Protein AF-A0A1H6YIT4-F1 (afdb_monomer)

Foldseek 3Di:
DDDDDDDDDDDDDDDD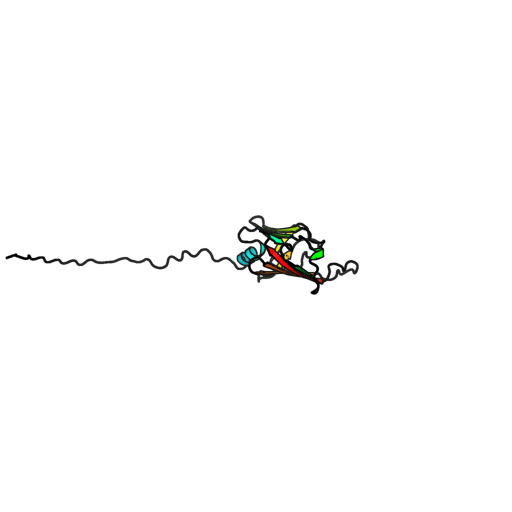DDPDDDPPPDDDDDDLLRVLQCQQANPVQKWKWWCPPPKWKDFQNHTPVVQQPGWIKMWGQDPVATKIAIDSCNQQDDRMFGKDADDDNSQWIAGDDDGQSHPWTWGWDDDPQWIKTWTFRDQPPDHDDCPNGGIMIITIGIDD

Sequence (160 aa):
MIALTKTFWVVLLAVALTACNGGDNGEPEKSAEQLAIEKLAGTSGSETWTVSNGGSVSKDGSLQSADFADFEIRFISNNTGKTYITQNSNLLFDNNGNWAFEGENFDKITLSGIQPAANKEISFTRSQNRLRLEWTVPAPQNARVTGLVGFYVFDLVLLE

Structure (mmCIF, N/CA/C/O backbone):
data_AF-A0A1H6YIT4-F1
#
_entry.id   AF-A0A1H6YIT4-F1
#
loop_
_atom_site.group_PDB
_atom_site.id
_atom_site.type_symbol
_atom_site.label_atom_id
_atom_site.label_alt_id
_atom_site.label_comp_id
_atom_site.label_asym_id
_atom_site.label_entity_id
_atom_site.label_seq_id
_atom_site.pdbx_PDB_ins_code
_atom_site.Cartn_x
_atom_site.Cartn_y
_atom_site.Cartn_z
_atom_site.occupancy
_atom_site.B_iso_or_equiv
_atom_site.auth_seq_id
_atom_site.auth_comp_id
_atom_site.auth_asym_id
_atom_site.auth_atom_id
_atom_site.pdbx_PDB_model_num
ATOM 1 N N . MET A 1 1 ? -50.331 -38.611 74.694 1.00 39.09 1 MET A N 1
ATOM 2 C CA . MET A 1 1 ? -49.349 -38.441 73.606 1.00 39.09 1 MET A CA 1
ATOM 3 C C . MET A 1 1 ? -49.765 -37.241 72.769 1.00 39.09 1 MET A C 1
ATOM 5 O O . MET A 1 1 ? -50.863 -37.255 72.242 1.00 39.09 1 MET A O 1
ATOM 9 N N . ILE A 1 2 ? -48.910 -36.214 72.794 1.00 41.94 2 ILE A N 1
ATOM 10 C CA . ILE A 1 2 ? -48.682 -35.110 71.840 1.00 41.94 2 ILE A CA 1
ATOM 11 C C . ILE A 1 2 ? -49.919 -34.489 71.160 1.00 41.94 2 ILE A C 1
ATOM 13 O O . ILE A 1 2 ? -50.486 -35.025 70.215 1.00 41.94 2 ILE A O 1
ATOM 17 N N . ALA A 1 3 ? -50.256 -33.288 71.638 1.00 42.81 3 ALA A N 1
ATOM 18 C CA . ALA A 1 3 ? -51.083 -32.295 70.966 1.00 42.81 3 ALA A CA 1
ATOM 19 C C . ALA A 1 3 ? -50.353 -31.709 69.747 1.00 42.81 3 ALA A C 1
ATOM 21 O O . ALA A 1 3 ? -49.142 -31.507 69.809 1.00 42.81 3 ALA A O 1
ATOM 22 N N . LEU A 1 4 ? -51.087 -31.361 68.688 1.00 47.62 4 LEU A N 1
ATOM 23 C CA . LEU A 1 4 ? -50.593 -30.481 67.630 1.00 47.62 4 LEU A CA 1
ATOM 24 C C . LEU A 1 4 ? -51.683 -29.486 67.226 1.00 47.62 4 LEU A C 1
ATOM 26 O O . LEU A 1 4 ? -52.867 -29.798 67.129 1.00 47.62 4 LEU A O 1
ATOM 30 N N . THR A 1 5 ? -51.231 -28.249 67.121 1.00 44.56 5 THR A N 1
ATOM 31 C CA . THR A 1 5 ? -51.930 -27.007 67.425 1.00 44.56 5 THR A CA 1
ATOM 32 C C . THR A 1 5 ? -52.459 -26.336 66.156 1.00 44.56 5 THR A C 1
ATOM 34 O O . THR A 1 5 ? -51.924 -26.518 65.068 1.00 44.56 5 THR A O 1
ATOM 37 N N . LYS A 1 6 ? -53.508 -25.524 66.319 1.00 50.50 6 LYS A N 1
ATOM 38 C CA . LYS A 1 6 ? -54.088 -24.612 65.321 1.00 50.50 6 LYS A CA 1
ATOM 39 C C . LYS A 1 6 ? -53.050 -23.630 64.761 1.00 50.50 6 LYS A C 1
ATOM 41 O O . LYS A 1 6 ? -52.384 -22.995 65.573 1.00 50.50 6 LYS A O 1
ATOM 46 N N . THR A 1 7 ? -53.105 -23.327 63.458 1.00 55.94 7 THR A N 1
ATOM 47 C CA . THR A 1 7 ? -52.845 -21.954 62.979 1.00 55.94 7 THR A CA 1
ATOM 48 C C . THR A 1 7 ? -53.426 -21.673 61.592 1.00 55.94 7 THR A C 1
ATOM 50 O O . THR A 1 7 ? -53.154 -22.357 60.613 1.00 55.94 7 THR A O 1
ATOM 53 N N . PHE A 1 8 ? -54.234 -20.619 61.561 1.00 55.38 8 PHE A N 1
ATOM 54 C CA . PHE A 1 8 ? -54.834 -19.928 60.424 1.00 55.38 8 PHE A CA 1
ATOM 55 C C . PHE A 1 8 ? -53.803 -18.909 59.909 1.00 55.38 8 PHE A C 1
ATOM 57 O O . PHE A 1 8 ? -53.317 -18.138 60.731 1.00 55.38 8 PHE A O 1
ATOM 64 N N . TRP A 1 9 ? -53.477 -18.863 58.613 1.00 48.34 9 TRP A N 1
ATOM 65 C CA . TRP A 1 9 ? -52.713 -17.747 58.028 1.00 48.34 9 TRP A CA 1
ATOM 66 C C . TRP A 1 9 ? -53.222 -17.409 56.622 1.00 48.34 9 TRP A C 1
ATOM 68 O O . TRP A 1 9 ? -53.012 -18.140 55.658 1.00 48.34 9 TRP A O 1
ATOM 78 N N . VAL A 1 10 ? -53.908 -16.269 56.548 1.00 52.69 10 VAL A N 1
ATOM 79 C CA . VAL A 1 10 ? -54.151 -15.485 55.336 1.00 52.69 10 VAL A CA 1
ATOM 80 C C . VAL A 1 10 ? -52.848 -14.764 55.001 1.00 52.69 10 VAL A C 1
ATOM 82 O O . VAL A 1 10 ? -52.354 -14.019 55.843 1.00 52.69 10 VAL A O 1
ATOM 85 N N . VAL A 1 11 ? -52.323 -14.924 53.785 1.00 57.69 11 VAL A N 1
ATOM 86 C CA . VAL A 1 11 ? -51.391 -13.953 53.190 1.00 57.69 11 VAL A CA 1
ATOM 87 C C . VAL A 1 11 ? -51.758 -13.762 51.724 1.00 57.69 11 VAL A C 1
ATOM 89 O O . VAL A 1 11 ? -51.495 -14.597 50.865 1.00 57.69 11 VAL A O 1
ATOM 92 N N . LEU A 1 12 ? -52.399 -12.626 51.484 1.00 54.00 12 LEU A N 1
ATOM 93 C CA . LEU A 1 12 ? -52.590 -11.983 50.198 1.00 54.00 12 LEU A CA 1
ATOM 94 C C . LEU A 1 12 ? -51.369 -11.066 50.031 1.00 54.00 12 LEU A C 1
ATOM 96 O O . LEU A 1 12 ? -51.260 -10.073 50.748 1.00 54.00 12 LEU A O 1
ATOM 100 N N . LEU A 1 13 ? -50.420 -11.425 49.162 1.00 58.19 13 LEU A N 1
ATOM 101 C CA . LEU A 1 13 ? -49.280 -10.566 48.833 1.00 58.19 13 LEU A CA 1
ATOM 102 C C . LEU A 1 13 ? -49.259 -10.301 47.328 1.00 58.19 13 LEU A C 1
ATOM 104 O O . LEU A 1 13 ? -49.015 -11.191 46.516 1.00 58.19 13 LEU A O 1
ATOM 108 N N . ALA A 1 14 ? -49.550 -9.051 46.984 1.00 56.59 14 ALA A N 1
ATOM 109 C CA . ALA A 1 14 ? -49.397 -8.492 45.657 1.00 56.59 14 ALA A CA 1
ATOM 110 C C . ALA A 1 14 ? -47.908 -8.436 45.285 1.00 56.59 14 ALA A C 1
ATOM 112 O O . ALA A 1 14 ? -47.127 -7.768 45.959 1.00 56.59 14 ALA A O 1
ATOM 113 N N . VAL A 1 15 ? -47.531 -9.095 44.188 1.00 57.81 15 VAL A N 1
ATOM 114 C CA . VAL A 1 15 ? -46.260 -8.844 43.499 1.00 57.81 15 VAL A CA 1
ATOM 115 C C . VAL A 1 15 ? -46.580 -8.039 42.248 1.00 57.81 15 VAL A C 1
ATOM 117 O O . VAL A 1 15 ? -46.844 -8.574 41.175 1.00 57.81 15 VAL A O 1
ATOM 120 N N . ALA A 1 16 ? -46.615 -6.722 42.428 1.00 55.19 16 ALA A N 1
ATOM 121 C CA . ALA A 1 16 ? -46.365 -5.780 41.354 1.00 55.19 16 ALA A CA 1
ATOM 122 C C . ALA A 1 16 ? -44.842 -5.618 41.190 1.00 55.19 16 ALA A C 1
ATOM 124 O O . ALA A 1 16 ? -44.113 -5.663 42.179 1.00 55.19 16 ALA A O 1
ATOM 125 N N . LEU A 1 17 ? -44.418 -5.335 39.952 1.00 56.19 17 LEU A N 1
ATOM 126 C CA . LEU A 1 17 ? -43.087 -4.878 39.516 1.00 56.19 17 LEU A CA 1
ATOM 127 C C . LEU A 1 17 ? -42.032 -5.960 39.218 1.00 56.19 17 LEU A C 1
ATOM 129 O O . LEU A 1 17 ? -41.178 -6.265 40.040 1.00 56.19 17 LEU A O 1
ATOM 133 N N . THR A 1 18 ? -41.987 -6.392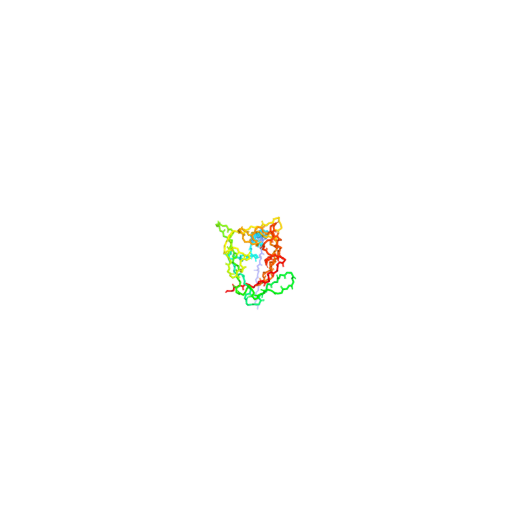 37.954 1.00 55.38 18 THR A N 1
ATOM 134 C CA . THR A 1 18 ? -40.719 -6.490 37.202 1.00 55.38 18 THR A CA 1
ATOM 135 C C . THR A 1 18 ? -40.926 -5.951 35.783 1.00 55.38 18 THR A C 1
ATOM 137 O O . THR A 1 18 ? -41.036 -6.678 34.803 1.00 55.38 18 THR A O 1
ATOM 140 N N . ALA A 1 19 ? -41.002 -4.624 35.675 1.00 54.41 19 ALA A N 1
ATOM 141 C CA . ALA A 1 19 ? -40.621 -3.936 34.450 1.00 54.41 19 ALA A CA 1
ATOM 142 C C . ALA A 1 19 ? -39.089 -3.859 34.443 1.00 54.41 19 ALA A C 1
ATOM 144 O O . ALA A 1 19 ? -38.513 -2.996 35.095 1.00 54.41 19 ALA A O 1
ATOM 145 N N . CYS A 1 20 ? -38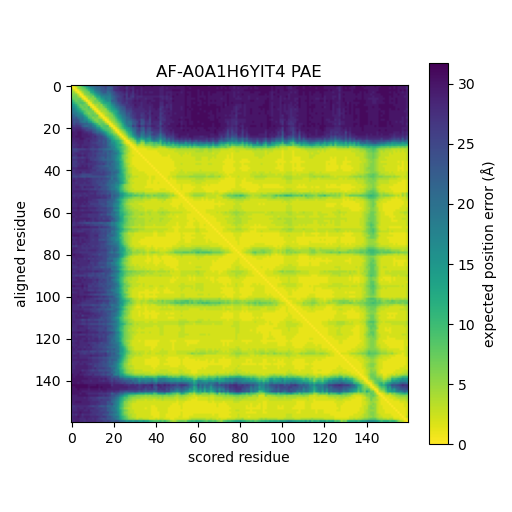.440 -4.813 33.782 1.00 60.94 20 CYS A N 1
ATOM 146 C CA . CYS A 1 20 ? -37.060 -4.694 33.325 1.00 60.94 20 CYS A CA 1
ATOM 147 C C . CYS A 1 20 ? -36.814 -5.817 32.315 1.00 60.94 20 CYS A C 1
ATOM 149 O O . CYS A 1 20 ? -36.602 -6.960 32.714 1.00 60.94 20 CYS A O 1
ATOM 151 N N . ASN A 1 21 ? -36.895 -5.532 31.014 1.00 45.53 21 ASN A N 1
ATOM 152 C CA . ASN A 1 21 ? -36.286 -6.423 30.034 1.00 45.53 21 ASN A CA 1
ATOM 153 C C . ASN A 1 21 ? -35.852 -5.653 28.785 1.00 45.53 21 ASN A C 1
ATOM 155 O O . ASN A 1 21 ? -36.686 -5.060 28.106 1.00 45.53 21 ASN A O 1
ATOM 159 N N . GLY A 1 22 ? -34.550 -5.705 28.500 1.00 42.22 22 GLY A N 1
ATOM 160 C CA . GLY A 1 22 ? -33.967 -5.260 27.237 1.00 42.22 22 GLY A CA 1
ATOM 161 C C . GLY A 1 22 ? -33.224 -3.931 27.297 1.00 42.22 22 GLY A C 1
ATOM 162 O O . GLY A 1 22 ? -33.520 -3.038 26.513 1.00 42.22 22 GLY A O 1
ATOM 163 N N . GLY A 1 23 ? -32.263 -3.792 28.214 1.00 44.25 23 GLY A N 1
ATOM 164 C CA . GLY A 1 23 ? -31.207 -2.795 28.051 1.00 44.25 23 GLY A CA 1
ATOM 165 C C . GLY A 1 23 ? -30.369 -3.164 26.831 1.00 44.25 23 GLY A C 1
ATOM 166 O O . GLY A 1 23 ? -29.530 -4.058 26.914 1.00 44.25 23 GLY A O 1
ATOM 167 N N . ASP A 1 24 ? -30.633 -2.504 25.706 1.00 54.56 24 ASP A N 1
ATOM 168 C CA . ASP A 1 24 ? -29.757 -2.506 24.541 1.00 54.56 24 ASP A CA 1
ATOM 169 C C . ASP A 1 24 ? -28.522 -1.663 24.879 1.00 54.56 24 ASP A C 1
ATOM 171 O O . ASP A 1 24 ? -28.435 -0.474 24.585 1.00 54.56 24 ASP A O 1
ATOM 175 N N . ASN A 1 25 ? -27.586 -2.269 25.608 1.00 56.81 25 ASN A N 1
ATOM 176 C CA . ASN A 1 25 ? -26.239 -1.735 25.767 1.00 56.81 25 ASN A CA 1
ATOM 177 C C . ASN A 1 25 ? -25.418 -2.137 24.532 1.00 56.81 25 ASN A C 1
ATOM 179 O O . ASN A 1 25 ? -24.448 -2.886 24.645 1.00 56.81 25 ASN A O 1
ATOM 183 N N . GLY A 1 26 ? -25.855 -1.708 23.348 1.00 55.50 26 GLY A N 1
ATOM 184 C CA . GLY A 1 26 ? -25.106 -1.871 22.109 1.00 55.50 26 GLY A CA 1
ATOM 185 C C . GLY A 1 26 ? -24.045 -0.781 22.012 1.00 55.50 26 GLY A C 1
ATOM 186 O O . GLY A 1 26 ? -24.369 0.406 22.044 1.00 55.50 26 GLY A O 1
ATOM 187 N N . GLU A 1 27 ? -22.769 -1.155 21.913 1.00 65.12 27 GLU A N 1
ATOM 188 C CA . GLU A 1 27 ? -21.752 -0.217 21.429 1.00 65.12 27 GLU A CA 1
ATOM 189 C C . GLU A 1 27 ? -22.197 0.357 20.070 1.00 65.12 27 GLU A C 1
ATOM 191 O O . GLU A 1 27 ? -22.831 -0.360 19.290 1.00 65.12 27 GLU A O 1
ATOM 196 N N . PRO A 1 28 ? -21.886 1.630 19.761 1.00 77.81 28 PRO A N 1
ATOM 197 C CA . PRO A 1 28 ? -22.221 2.207 18.467 1.00 77.81 28 PRO A CA 1
ATOM 198 C C . PRO A 1 28 ? -21.675 1.337 17.329 1.00 77.81 28 PRO A C 1
ATOM 200 O O . PRO A 1 28 ? -20.479 1.037 17.289 1.00 77.81 28 PRO A O 1
ATOM 203 N N . GLU A 1 29 ? -22.544 0.941 16.399 1.00 87.06 29 GLU A N 1
ATOM 204 C CA . GLU A 1 29 ? -22.130 0.203 15.208 1.00 87.06 29 GLU A CA 1
ATOM 205 C C . GLU A 1 29 ? -21.174 1.068 14.370 1.00 87.06 29 GLU A C 1
ATOM 207 O O . GLU A 1 29 ? -21.435 2.246 14.109 1.00 87.06 29 GLU A O 1
ATOM 212 N N . LYS A 1 30 ? -20.038 0.491 13.964 1.00 92.56 30 LYS A N 1
ATOM 213 C CA . LYS A 1 30 ? -19.038 1.193 13.150 1.00 92.56 30 LYS A CA 1
ATOM 214 C C . LYS A 1 30 ? -19.593 1.478 11.760 1.00 92.56 30 LYS A C 1
ATOM 216 O O . LYS A 1 30 ? -20.179 0.603 11.126 1.00 92.56 30 LYS A O 1
ATOM 221 N N . SER A 1 31 ? -19.330 2.677 11.247 1.00 94.75 31 SER A N 1
ATOM 222 C CA . SER A 1 31 ? -19.671 3.012 9.863 1.00 94.75 31 SER A CA 1
ATOM 223 C C . SER A 1 31 ? -18.853 2.183 8.863 1.00 94.75 31 SER A C 1
ATOM 225 O O . SER A 1 31 ? -17.763 1.695 9.176 1.00 94.75 31 SER A O 1
ATOM 227 N N . ALA A 1 32 ? -19.345 2.065 7.625 1.00 95.12 32 ALA A N 1
ATOM 228 C CA . ALA A 1 32 ? -18.611 1.408 6.540 1.00 95.12 32 ALA A CA 1
ATOM 229 C C . ALA A 1 32 ? -17.228 2.044 6.309 1.00 95.12 32 ALA A C 1
ATOM 231 O O . ALA A 1 32 ? -16.238 1.330 6.146 1.00 95.12 32 ALA A O 1
ATOM 232 N N . GLU A 1 33 ? -17.146 3.376 6.379 1.00 95.44 33 GLU A N 1
ATOM 233 C CA . GLU A 1 33 ? -15.879 4.101 6.301 1.00 95.44 33 GLU A CA 1
ATOM 234 C C . GLU A 1 33 ? -14.948 3.713 7.457 1.00 95.44 33 GLU A C 1
ATOM 236 O O . GLU A 1 33 ? -13.776 3.421 7.233 1.00 95.44 33 GLU A O 1
ATOM 241 N N . GLN A 1 34 ? -15.455 3.647 8.693 1.00 96.06 34 GLN A N 1
ATOM 242 C CA . GLN A 1 34 ? -14.649 3.267 9.854 1.00 96.06 34 GLN A CA 1
ATOM 243 C C . GLN A 1 34 ? -14.098 1.843 9.726 1.00 96.06 34 GLN A C 1
ATOM 245 O O . GLN A 1 34 ? -12.920 1.614 9.992 1.00 96.06 34 GLN A O 1
ATOM 250 N N . LEU A 1 35 ? -14.907 0.900 9.243 1.00 96.12 35 LEU A N 1
ATOM 251 C CA . LEU A 1 35 ? -14.449 -0.460 8.955 1.00 96.12 35 LEU A CA 1
ATOM 252 C C . LEU A 1 35 ? -13.379 -0.486 7.853 1.00 96.12 35 LEU A C 1
ATOM 254 O O . LEU A 1 35 ? -12.415 -1.243 7.948 1.00 96.12 35 LEU A O 1
ATOM 258 N N . ALA A 1 36 ? -13.517 0.338 6.814 1.00 97.31 36 ALA A N 1
ATOM 259 C CA . ALA A 1 36 ? -12.524 0.452 5.752 1.00 97.31 36 ALA A CA 1
ATOM 260 C C . ALA A 1 36 ? -11.205 1.073 6.249 1.00 97.31 36 ALA A C 1
ATOM 262 O O . ALA A 1 36 ? -10.128 0.615 5.869 1.00 97.31 36 ALA A O 1
ATOM 263 N N . ILE A 1 37 ? -11.273 2.060 7.148 1.00 97.81 37 ILE A N 1
ATOM 264 C CA . ILE A 1 37 ? -10.093 2.642 7.803 1.00 97.81 37 ILE A CA 1
ATOM 265 C C . ILE A 1 37 ? -9.361 1.576 8.601 1.00 97.81 37 ILE A C 1
ATOM 267 O O . ILE A 1 37 ? -8.150 1.439 8.462 1.00 97.81 37 ILE A O 1
ATOM 271 N N . GLU A 1 38 ? -10.091 0.804 9.404 1.00 96.94 38 GLU A N 1
ATOM 272 C CA . GLU A 1 38 ? -9.507 -0.256 10.222 1.00 96.94 38 GLU A CA 1
ATOM 273 C C . GLU A 1 38 ? -8.846 -1.337 9.367 1.00 96.94 38 GLU A C 1
ATOM 275 O O . GLU A 1 38 ? -7.846 -1.909 9.788 1.00 96.94 38 GLU A O 1
ATOM 280 N N . LYS A 1 39 ? -9.322 -1.579 8.138 1.00 97.56 39 LYS A N 1
ATOM 281 C CA . LYS A 1 39 ? -8.628 -2.483 7.214 1.00 97.56 39 LYS A CA 1
ATOM 282 C C . LYS A 1 39 ? -7.239 -1.973 6.821 1.00 97.56 39 LYS A C 1
ATOM 284 O O . LYS A 1 39 ? -6.352 -2.799 6.664 1.00 97.56 39 LYS A O 1
ATOM 289 N N . LEU A 1 40 ? -7.036 -0.666 6.672 1.00 97.94 40 LEU A N 1
ATOM 290 C CA . LEU A 1 40 ?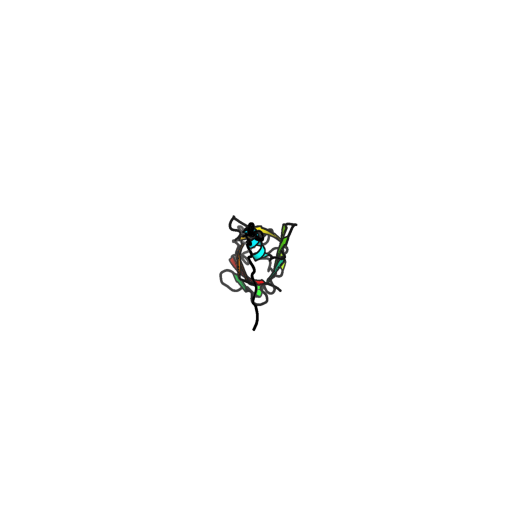 -5.757 -0.096 6.231 1.00 97.94 40 LEU A CA 1
ATOM 291 C C . LEU A 1 40 ? -4.832 0.279 7.393 1.00 97.94 40 LEU A C 1
ATOM 293 O O . LEU A 1 40 ? -3.640 -0.003 7.336 1.00 97.94 40 LEU A O 1
ATOM 297 N N . ALA A 1 41 ? -5.372 0.934 8.418 1.00 98.00 41 ALA A N 1
ATOM 298 C CA . ALA A 1 41 ? -4.612 1.553 9.503 1.00 98.00 41 ALA A CA 1
ATOM 299 C C . ALA A 1 41 ? -4.822 0.869 10.866 1.00 98.00 41 ALA A C 1
ATOM 301 O O . ALA A 1 41 ? -4.305 1.346 11.873 1.00 98.00 41 ALA A O 1
ATOM 302 N N . GLY A 1 42 ? -5.600 -0.214 10.926 1.00 96.75 42 GLY A N 1
ATOM 303 C CA . GLY A 1 42 ? -5.925 -0.899 12.174 1.00 96.75 42 GLY A CA 1
ATOM 304 C C . GLY A 1 42 ? -6.797 -0.077 13.123 1.00 96.75 42 GLY A C 1
ATOM 305 O O . GLY A 1 42 ? -7.148 1.078 12.873 1.00 96.75 42 GLY A O 1
ATOM 306 N N . THR A 1 43 ? -7.144 -0.679 14.258 1.00 94.94 43 THR A N 1
ATOM 307 C CA . THR A 1 43 ? -7.965 -0.035 15.301 1.00 94.94 43 THR A CA 1
ATOM 308 C C . THR A 1 43 ? -7.205 1.035 16.086 1.00 94.94 43 THR A C 1
ATOM 310 O O . THR A 1 43 ? -7.820 1.942 16.641 1.00 94.94 43 THR A O 1
ATOM 313 N N . SER A 1 44 ? -5.871 0.960 16.115 1.00 94.75 44 SER A N 1
ATOM 314 C CA . SER A 1 44 ? -4.987 1.977 16.699 1.00 94.75 44 SER A CA 1
ATOM 315 C C . SER A 1 44 ? -4.807 3.205 15.797 1.00 94.75 44 SER A C 1
ATOM 317 O O . SER A 1 44 ? -4.244 4.207 16.240 1.00 94.75 44 SER A O 1
ATOM 319 N N . GLY A 1 45 ? -5.259 3.135 14.539 1.00 96.81 45 GLY A N 1
ATOM 320 C CA . GLY A 1 45 ? -5.104 4.200 13.553 1.00 96.81 45 GLY A CA 1
ATOM 321 C C . GLY A 1 45 ? -3.690 4.322 12.978 1.00 96.81 45 GLY A C 1
ATOM 322 O O . GLY A 1 45 ? -3.384 5.341 12.362 1.00 96.81 45 GLY A O 1
ATOM 323 N N . SER A 1 46 ? -2.823 3.325 13.173 1.00 98.00 46 SER A N 1
ATOM 324 C CA . SER A 1 46 ? -1.531 3.214 12.495 1.00 98.00 46 SER A CA 1
ATOM 325 C C . SER A 1 46 ? -1.100 1.751 12.362 1.00 98.00 46 SER A C 1
ATOM 327 O O . SER A 1 46 ? -0.791 1.113 13.366 1.00 98.00 46 SER A O 1
ATOM 329 N N . GLU A 1 47 ? -0.959 1.262 11.131 1.00 98.25 47 GLU A N 1
ATOM 330 C CA . GLU A 1 47 ? -0.421 -0.073 10.827 1.00 98.25 47 GLU A CA 1
ATOM 331 C C . GLU A 1 47 ? 0.595 0.002 9.685 1.00 98.25 47 GLU A C 1
ATOM 333 O O . GLU A 1 47 ? 0.401 0.736 8.710 1.00 98.25 47 GLU A O 1
ATOM 338 N N . THR A 1 48 ? 1.681 -0.762 9.816 1.00 98.62 48 THR A N 1
ATOM 339 C CA . THR A 1 48 ? 2.711 -0.907 8.783 1.00 98.62 48 THR A CA 1
ATOM 340 C C . THR A 1 48 ? 2.531 -2.233 8.060 1.00 98.62 48 THR A C 1
ATOM 342 O O . THR A 1 48 ? 2.433 -3.283 8.684 1.00 98.62 48 THR A O 1
ATOM 345 N N . TRP A 1 49 ? 2.535 -2.186 6.735 1.00 98.62 49 TRP A N 1
ATOM 346 C CA . TRP A 1 49 ? 2.426 -3.335 5.849 1.00 98.62 49 TRP A CA 1
ATOM 347 C C . TRP A 1 49 ? 3.709 -3.481 5.050 1.00 98.62 49 TRP A C 1
ATOM 349 O O . TRP A 1 49 ? 4.217 -2.493 4.525 1.00 98.62 49 TRP A O 1
ATOM 359 N N . THR A 1 50 ? 4.223 -4.697 4.934 1.00 98.56 50 THR A N 1
ATOM 360 C CA . THR A 1 50 ? 5.529 -4.959 4.332 1.00 98.56 50 THR A CA 1
ATOM 361 C C . THR A 1 50 ? 5.495 -6.087 3.305 1.00 98.56 50 THR A C 1
ATOM 363 O O . THR A 1 50 ? 4.641 -6.974 3.351 1.00 98.56 50 THR A O 1
ATOM 366 N N . VAL A 1 51 ? 6.433 -6.050 2.357 1.00 97.88 51 VAL A N 1
ATOM 367 C CA . VAL A 1 51 ? 6.746 -7.198 1.487 1.00 97.88 51 VAL A CA 1
ATOM 368 C C . VAL A 1 51 ? 7.553 -8.255 2.245 1.00 97.88 51 VAL A C 1
ATOM 370 O O . VAL A 1 51 ? 7.462 -9.444 1.930 1.00 97.88 51 VAL A O 1
ATOM 373 N N . SER A 1 52 ? 8.319 -7.855 3.260 1.00 94.06 52 SER A N 1
ATOM 374 C CA . SER A 1 52 ? 9.101 -8.785 4.072 1.00 94.06 52 SER A CA 1
ATOM 375 C C . SER A 1 52 ? 8.187 -9.760 4.826 1.00 94.06 52 SER A C 1
ATOM 377 O O . SER A 1 52 ? 6.983 -9.554 4.961 1.00 94.06 52 SER A O 1
ATOM 379 N N . ASN A 1 53 ? 8.738 -10.891 5.270 1.00 89.94 53 ASN A N 1
ATOM 380 C CA . ASN A 1 53 ? 7.982 -11.952 5.958 1.00 89.94 53 ASN A CA 1
ATOM 381 C C . ASN A 1 53 ? 6.903 -12.644 5.099 1.00 89.94 53 ASN A C 1
ATOM 383 O O . ASN A 1 53 ? 5.892 -13.134 5.601 1.00 89.94 53 ASN A O 1
ATOM 387 N N . GLY A 1 54 ? 7.158 -12.755 3.793 1.00 92.94 54 GLY A N 1
ATOM 388 C CA . GLY A 1 54 ? 6.358 -13.575 2.881 1.00 92.94 54 GLY A CA 1
ATOM 389 C C . GLY A 1 54 ? 5.265 -12.817 2.135 1.00 92.94 54 GLY A C 1
ATOM 390 O O . GLY A 1 54 ? 4.308 -13.451 1.685 1.00 92.94 54 GLY A O 1
ATOM 391 N N . GLY A 1 55 ? 5.378 -11.493 2.023 1.00 97.50 55 GLY A N 1
ATOM 392 C CA . GLY A 1 55 ? 4.653 -10.713 1.029 1.00 97.50 55 GLY A CA 1
ATOM 393 C C . GLY A 1 55 ? 5.263 -10.851 -0.371 1.00 97.50 55 GLY A C 1
ATOM 394 O O . GLY A 1 55 ? 6.312 -11.469 -0.569 1.00 97.50 55 GLY A O 1
ATOM 395 N N . SER A 1 56 ? 4.591 -10.289 -1.371 1.00 98.38 56 SER A N 1
ATOM 396 C CA . SER A 1 56 ? 5.053 -10.313 -2.756 1.00 98.38 56 SER A CA 1
ATOM 397 C C . SER A 1 56 ? 4.590 -9.104 -3.547 1.00 98.38 56 SER A C 1
ATOM 399 O O . SER A 1 56 ? 3.504 -8.575 -3.319 1.00 98.38 56 SER A O 1
ATOM 401 N N . VAL A 1 57 ? 5.392 -8.730 -4.540 1.00 98.56 57 VAL A N 1
ATOM 402 C CA . VAL A 1 57 ? 5.012 -7.757 -5.562 1.00 98.56 57 VAL A CA 1
ATOM 403 C C . VAL A 1 57 ? 5.014 -8.448 -6.911 1.00 98.56 57 VAL A C 1
ATOM 405 O O . VAL A 1 57 ? 5.983 -9.126 -7.260 1.00 98.56 57 VAL A O 1
ATOM 408 N N . SER A 1 58 ? 3.957 -8.253 -7.692 1.00 98.25 58 SER A N 1
ATOM 409 C CA . SER A 1 58 ? 3.949 -8.605 -9.109 1.00 98.25 58 SER A CA 1
ATOM 410 C C . SER A 1 58 ? 3.568 -7.411 -9.975 1.00 98.25 58 SER A C 1
ATOM 412 O O . SER A 1 58 ? 2.818 -6.531 -9.549 1.00 98.25 58 SER A O 1
ATOM 414 N N . LYS A 1 59 ? 4.118 -7.392 -11.188 1.00 97.50 59 LYS A N 1
ATOM 415 C CA . LYS A 1 59 ? 3.802 -6.438 -12.246 1.00 97.50 59 LYS A CA 1
ATOM 416 C C . LYS A 1 59 ? 3.474 -7.217 -13.510 1.00 97.50 59 LYS A C 1
ATOM 418 O O . LYS A 1 59 ? 4.279 -8.046 -13.935 1.00 97.50 59 LYS A O 1
ATOM 423 N N . ASP A 1 60 ? 2.287 -6.999 -14.064 1.00 96.94 60 ASP A N 1
ATOM 424 C CA . ASP A 1 60 ? 1.778 -7.709 -15.246 1.00 96.94 60 ASP A CA 1
ATOM 425 C C . ASP A 1 60 ? 1.882 -9.245 -15.108 1.00 96.94 60 ASP A C 1
ATOM 427 O O . ASP A 1 60 ? 2.228 -9.967 -16.043 1.00 96.94 60 ASP A O 1
ATOM 431 N N . GLY A 1 61 ? 1.643 -9.752 -13.892 1.00 96.75 61 GLY A N 1
ATOM 432 C CA . GLY A 1 61 ? 1.724 -11.176 -13.548 1.00 96.75 61 GLY A CA 1
ATOM 433 C C . GLY A 1 61 ? 3.139 -11.724 -13.322 1.00 96.75 61 GLY A C 1
ATOM 434 O O . GLY A 1 61 ? 3.282 -12.866 -12.892 1.00 96.75 61 GLY A O 1
ATOM 435 N N . SER A 1 62 ? 4.189 -10.933 -13.555 1.00 97.56 62 SER A N 1
ATOM 436 C CA . SER A 1 62 ? 5.573 -11.319 -13.260 1.00 97.56 62 SER A CA 1
ATOM 437 C C . SER A 1 62 ? 5.973 -10.872 -11.858 1.00 97.56 62 SER A C 1
ATOM 439 O O . SER A 1 62 ? 5.722 -9.731 -11.477 1.00 97.56 62 SER A O 1
ATOM 441 N N . LEU A 1 63 ? 6.622 -11.741 -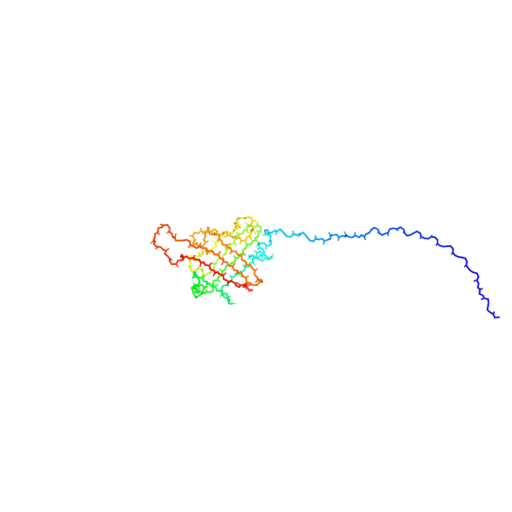11.080 1.00 97.56 63 LEU A N 1
ATOM 442 C CA . LEU A 1 63 ? 7.125 -11.381 -9.750 1.00 97.56 63 LEU A CA 1
ATOM 443 C C . LEU A 1 63 ? 8.231 -10.329 -9.856 1.00 97.56 63 LEU A C 1
ATOM 445 O O . LEU A 1 63 ? 9.154 -10.468 -10.654 1.00 97.56 63 LEU A O 1
ATOM 449 N N . GLN A 1 64 ? 8.137 -9.291 -9.032 1.00 96.69 64 GLN A N 1
ATOM 450 C CA . GLN A 1 64 ? 9.095 -8.187 -8.922 1.00 96.69 64 GLN A CA 1
ATOM 451 C C . GLN A 1 64 ? 9.563 -7.988 -7.473 1.00 96.69 64 GLN A C 1
ATOM 453 O O . GLN A 1 64 ? 10.210 -6.994 -7.175 1.00 96.69 64 GLN A O 1
ATOM 458 N N . SER A 1 65 ? 9.256 -8.910 -6.551 1.00 96.88 65 SER A N 1
ATOM 459 C CA . SER A 1 65 ? 9.543 -8.752 -5.115 1.00 96.88 65 SER A CA 1
ATOM 460 C C . SER A 1 65 ? 11.003 -8.410 -4.795 1.00 96.88 65 SER A C 1
ATOM 462 O O . SER A 1 65 ? 11.253 -7.749 -3.797 1.00 96.88 65 SER A O 1
ATOM 464 N N . ALA A 1 66 ? 11.962 -8.826 -5.630 1.00 95.75 66 ALA A N 1
ATOM 465 C CA . ALA A 1 66 ? 13.374 -8.482 -5.454 1.00 95.75 66 ALA A CA 1
ATOM 466 C C . ALA A 1 66 ? 13.644 -6.970 -5.580 1.00 95.75 66 ALA A C 1
ATOM 468 O O . ALA A 1 66 ? 14.478 -6.440 -4.853 1.00 95.75 66 ALA A O 1
ATOM 469 N N . ASP A 1 67 ? 12.905 -6.275 -6.448 1.00 95.00 67 ASP A N 1
ATOM 470 C CA . ASP A 1 67 ? 13.022 -4.826 -6.652 1.00 95.00 67 ASP A CA 1
ATOM 471 C C . ASP A 1 67 ? 12.335 -4.017 -5.539 1.00 95.00 67 ASP A C 1
ATOM 473 O O . ASP A 1 67 ? 12.540 -2.811 -5.429 1.00 95.00 67 ASP A O 1
ATOM 477 N N . PHE A 1 68 ? 11.516 -4.684 -4.722 1.00 96.94 68 PHE A N 1
ATOM 478 C CA . PHE A 1 68 ? 10.767 -4.127 -3.592 1.00 96.94 68 PHE A CA 1
ATOM 479 C C . PHE A 1 68 ? 11.135 -4.841 -2.284 1.00 96.94 68 PHE A C 1
ATOM 481 O O . PHE A 1 68 ? 10.301 -4.983 -1.386 1.00 96.94 68 PHE A O 1
ATOM 488 N N . ALA A 1 69 ? 12.372 -5.341 -2.194 1.00 95.56 69 ALA A N 1
ATOM 489 C CA . ALA A 1 69 ? 12.885 -5.943 -0.972 1.00 95.56 69 ALA A CA 1
ATOM 490 C C . ALA A 1 69 ? 12.754 -4.941 0.185 1.00 95.56 69 ALA A C 1
ATOM 492 O O . ALA A 1 69 ? 13.085 -3.765 0.030 1.00 95.56 69 ALA A O 1
ATOM 493 N N . ASP A 1 70 ? 12.223 -5.405 1.317 1.00 95.75 70 ASP A N 1
ATOM 494 C CA . ASP A 1 70 ? 11.962 -4.578 2.498 1.00 95.75 70 ASP A CA 1
ATOM 495 C C . ASP A 1 70 ? 11.035 -3.379 2.246 1.00 95.75 70 ASP A C 1
ATOM 497 O O . ASP A 1 70 ? 11.076 -2.393 2.982 1.00 95.75 70 ASP A O 1
ATOM 501 N N . PHE A 1 71 ? 10.185 -3.431 1.211 1.00 98.50 71 PHE A N 1
ATOM 502 C CA . PHE A 1 71 ? 9.138 -2.428 1.028 1.00 98.50 71 PHE A CA 1
ATOM 503 C C . PHE A 1 71 ? 8.238 -2.370 2.255 1.00 98.50 71 PHE A C 1
ATOM 505 O O . PHE A 1 71 ? 7.775 -3.403 2.746 1.00 98.50 71 PHE A O 1
ATOM 512 N N . GLU A 1 72 ? 7.934 -1.150 2.681 1.00 98.56 72 GLU A N 1
ATOM 513 C CA . GLU A 1 72 ? 6.968 -0.866 3.729 1.00 98.56 72 GLU A CA 1
ATOM 514 C C . GLU A 1 72 ? 6.038 0.261 3.293 1.00 98.56 72 GLU A C 1
ATOM 516 O O . GLU A 1 72 ? 6.473 1.247 2.692 1.00 98.56 72 GLU A O 1
ATOM 521 N N . ILE A 1 73 ? 4.767 0.146 3.664 1.00 98.75 73 ILE A N 1
ATOM 522 C CA . ILE A 1 73 ? 3.803 1.239 3.664 1.00 98.75 73 ILE A CA 1
ATOM 523 C C . ILE A 1 73 ? 3.083 1.272 5.005 1.00 98.75 73 ILE A C 1
ATOM 525 O O . ILE A 1 73 ? 2.472 0.294 5.429 1.00 98.75 73 ILE A O 1
ATOM 529 N N . ARG A 1 74 ? 3.141 2.416 5.680 1.00 98.75 74 ARG A N 1
ATOM 530 C CA . ARG A 1 74 ? 2.395 2.660 6.910 1.00 98.75 74 ARG A CA 1
ATOM 531 C C . ARG A 1 74 ? 1.210 3.557 6.617 1.00 98.75 74 ARG A C 1
ATOM 533 O O . ARG A 1 74 ? 1.416 4.699 6.212 1.00 98.75 74 ARG A O 1
ATOM 540 N N . PHE A 1 75 ? 0.002 3.060 6.857 1.00 98.81 75 PHE A N 1
ATOM 541 C CA . PHE A 1 75 ? -1.219 3.859 6.803 1.00 98.81 75 PHE A CA 1
ATOM 542 C C . PHE A 1 75 ? -1.552 4.378 8.194 1.00 98.81 75 PHE A C 1
ATOM 544 O O . PHE A 1 75 ? -1.556 3.624 9.165 1.00 98.81 75 PHE A O 1
ATOM 551 N N . ILE A 1 76 ? -1.842 5.673 8.277 1.00 98.75 76 ILE A N 1
ATOM 552 C CA . ILE A 1 76 ? -2.174 6.376 9.512 1.00 98.75 76 ILE A CA 1
ATOM 553 C C . ILE A 1 76 ? -3.528 7.064 9.316 1.00 98.75 76 ILE A C 1
ATOM 555 O O . ILE A 1 76 ? -3.742 7.739 8.309 1.00 98.75 76 ILE A O 1
ATOM 559 N N . SER A 1 77 ? -4.437 6.909 10.276 1.00 98.31 77 SER A N 1
ATOM 560 C CA . SER A 1 77 ? -5.705 7.638 10.366 1.00 98.31 77 SER A CA 1
ATOM 561 C C . SER A 1 77 ? -5.900 8.101 11.801 1.00 98.31 77 SER A C 1
ATOM 563 O O . SER A 1 77 ? -6.138 7.295 12.695 1.00 98.31 77 SER A O 1
ATOM 565 N N . ASN A 1 78 ? -5.811 9.406 12.027 1.00 96.19 78 ASN A N 1
ATOM 566 C CA . ASN A 1 78 ? -5.978 10.007 13.346 1.00 96.19 78 ASN A CA 1
ATOM 567 C C . ASN A 1 78 ? -6.727 11.348 13.239 1.00 96.19 78 ASN A C 1
ATOM 569 O O . ASN A 1 78 ? -7.155 11.751 12.159 1.00 96.19 78 ASN A O 1
ATOM 573 N N . ASN A 1 79 ? -6.857 12.068 14.355 1.00 93.31 79 ASN A N 1
ATOM 574 C CA . ASN A 1 79 ? -7.595 13.337 14.411 1.00 93.31 79 ASN A CA 1
ATOM 575 C C . ASN A 1 79 ? -7.005 14.455 13.526 1.00 93.31 79 ASN A C 1
ATOM 577 O O . ASN A 1 79 ? -7.665 15.465 13.304 1.00 93.31 79 ASN A O 1
ATOM 581 N N . THR A 1 80 ? -5.767 14.304 13.049 1.00 91.31 80 THR A N 1
ATOM 582 C CA . THR A 1 80 ? -5.095 15.261 12.153 1.00 91.31 80 THR A CA 1
ATOM 583 C C . THR A 1 80 ? -5.287 14.929 10.673 1.00 91.31 80 THR A C 1
ATOM 585 O O . THR A 1 80 ? -5.014 15.776 9.826 1.00 91.31 8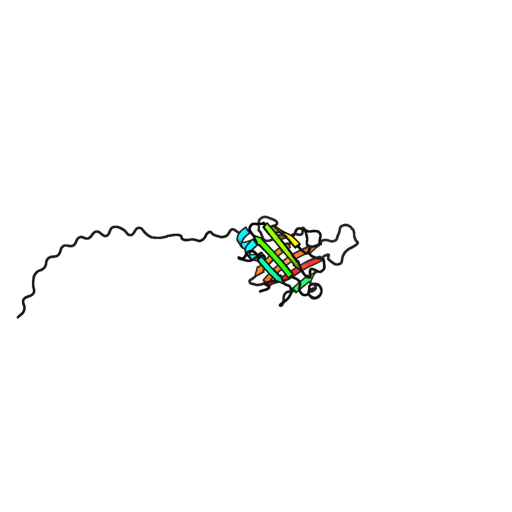0 THR A O 1
ATOM 588 N N . GLY A 1 81 ? -5.787 13.730 10.354 1.00 96.06 81 GLY A N 1
ATOM 589 C CA . GLY A 1 81 ? -6.076 13.298 8.992 1.00 96.06 81 GLY A CA 1
ATOM 590 C C . GLY A 1 81 ? -5.601 11.880 8.679 1.00 96.06 81 GLY A C 1
ATOM 591 O O . GLY A 1 81 ? -5.270 11.083 9.563 1.00 96.06 81 GLY A O 1
ATOM 592 N N . LYS A 1 82 ? -5.595 11.583 7.379 1.00 98.50 82 LYS A N 1
ATOM 593 C CA . LYS A 1 82 ? -5.212 10.301 6.785 1.00 98.50 82 LYS A CA 1
ATOM 594 C C . LYS A 1 82 ? -3.898 10.461 6.032 1.00 98.50 82 LYS A C 1
ATOM 596 O O . LYS A 1 82 ? -3.865 11.089 4.975 1.00 98.50 82 LYS A O 1
ATOM 601 N N . THR A 1 83 ? -2.819 9.912 6.578 1.00 98.69 83 THR A N 1
ATOM 602 C CA . THR A 1 83 ? -1.468 10.023 6.010 1.00 98.69 83 THR A CA 1
ATOM 603 C C . THR A 1 83 ? -0.847 8.659 5.762 1.00 98.69 83 THR A C 1
ATOM 605 O O . THR A 1 83 ? -1.269 7.652 6.333 1.00 98.69 83 THR A O 1
ATOM 608 N N . TYR A 1 84 ? 0.132 8.609 4.864 1.00 98.75 84 TYR A N 1
ATOM 609 C CA . TYR A 1 84 ? 0.913 7.413 4.593 1.00 98.75 84 TYR A CA 1
ATOM 610 C C . TYR A 1 84 ? 2.407 7.732 4.555 1.00 98.75 84 TYR A C 1
ATOM 612 O O . TYR A 1 84 ? 2.808 8.867 4.291 1.00 98.75 84 TYR A O 1
ATOM 620 N N . ILE A 1 85 ? 3.226 6.719 4.828 1.00 98.69 85 ILE A N 1
ATOM 621 C CA . ILE A 1 85 ? 4.690 6.763 4.727 1.00 98.69 85 ILE A CA 1
ATOM 622 C C . ILE A 1 85 ? 5.134 5.486 4.019 1.00 98.69 85 ILE A C 1
ATOM 624 O O . ILE A 1 85 ? 4.627 4.419 4.360 1.00 98.69 85 ILE A O 1
ATOM 628 N N . THR A 1 86 ? 6.076 5.571 3.081 1.00 98.56 86 THR A N 1
ATOM 629 C CA . THR A 1 86 ? 6.662 4.387 2.432 1.00 98.56 86 THR A CA 1
ATOM 630 C C . THR A 1 86 ? 8.174 4.343 2.544 1.00 98.56 86 THR A C 1
ATOM 632 O O . THR A 1 86 ? 8.831 5.384 2.586 1.00 98.56 86 THR A O 1
ATOM 635 N N . GLN A 1 87 ? 8.726 3.134 2.500 1.00 98.06 87 GLN A N 1
ATOM 636 C CA . GLN A 1 87 ? 10.158 2.867 2.382 1.00 98.06 87 GLN A CA 1
ATOM 637 C C . GLN A 1 87 ? 10.407 1.807 1.307 1.00 98.06 87 GLN A C 1
ATOM 639 O O . GLN A 1 87 ? 9.519 1.015 1.000 1.00 98.06 87 GLN A O 1
ATOM 644 N N . ASN A 1 88 ? 11.6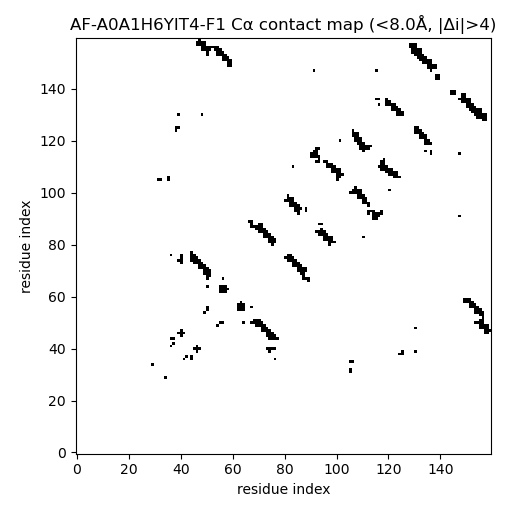05 1.824 0.712 1.00 97.12 88 ASN A N 1
ATOM 645 C CA . ASN A 1 88 ? 12.042 0.863 -0.312 1.00 97.12 88 ASN A CA 1
ATOM 646 C C . ASN A 1 88 ? 11.034 0.700 -1.471 1.00 97.12 88 ASN A C 1
ATOM 648 O O . ASN A 1 88 ? 10.776 -0.389 -1.972 1.00 97.12 88 ASN A O 1
ATOM 652 N N . SER A 1 89 ? 10.450 1.823 -1.905 1.00 94.44 89 SER A N 1
ATOM 653 C CA . SER A 1 89 ? 9.372 1.873 -2.900 1.00 94.44 89 SER A CA 1
ATOM 654 C C . SER A 1 89 ? 9.839 1.800 -4.353 1.00 94.44 89 SER A C 1
ATOM 656 O O . SER A 1 89 ? 9.002 1.866 -5.248 1.00 94.44 89 SER A O 1
ATOM 658 N N . ASN A 1 90 ? 11.150 1.729 -4.608 1.00 94.12 90 ASN A N 1
ATOM 659 C CA . ASN A 1 90 ? 11.746 1.747 -5.949 1.00 94.12 90 ASN A CA 1
ATOM 660 C C . ASN A 1 90 ? 11.167 2.849 -6.867 1.00 94.12 90 ASN A C 1
ATOM 662 O O . ASN A 1 90 ? 10.831 2.613 -8.027 1.00 94.12 90 ASN A O 1
ATOM 666 N N . LEU A 1 91 ? 10.994 4.057 -6.312 1.00 93.00 91 LEU A N 1
ATOM 667 C CA . LEU A 1 91 ? 10.395 5.229 -6.972 1.00 93.00 91 LEU A CA 1
ATOM 668 C C . LEU A 1 91 ? 8.925 5.059 -7.401 1.00 93.00 91 LEU A C 1
ATOM 670 O O . LEU A 1 91 ? 8.390 5.931 -8.076 1.00 93.00 91 LEU A O 1
ATOM 674 N N . LEU A 1 92 ? 8.245 3.977 -7.013 1.00 95.81 92 LEU A N 1
ATOM 675 C CA . LEU A 1 92 ? 6.833 3.762 -7.333 1.00 95.81 92 LEU A CA 1
ATOM 676 C C . LEU A 1 92 ? 5.907 4.628 -6.469 1.00 95.81 92 LEU A C 1
ATOM 678 O O . LEU A 1 92 ? 4.876 5.097 -6.951 1.00 95.81 92 LEU A O 1
ATOM 682 N N . PHE A 1 93 ? 6.304 4.867 -5.217 1.00 97.69 93 PHE A N 1
ATOM 683 C CA . PHE A 1 93 ? 5.568 5.653 -4.228 1.00 97.69 93 PHE A CA 1
ATOM 684 C C . PHE A 1 93 ? 6.404 6.823 -3.720 1.00 97.69 93 PHE A C 1
ATOM 686 O O . PHE A 1 93 ? 7.621 6.692 -3.548 1.00 97.69 93 PHE A O 1
ATOM 693 N N . ASP A 1 94 ? 5.747 7.949 -3.443 1.00 97.94 94 ASP A N 1
ATOM 694 C CA . ASP A 1 94 ? 6.347 9.037 -2.677 1.00 97.94 94 ASP A CA 1
ATOM 695 C C . ASP A 1 94 ? 6.611 8.581 -1.240 1.00 97.94 94 ASP A C 1
ATOM 697 O O . ASP A 1 94 ? 5.832 7.827 -0.667 1.00 97.94 94 ASP A O 1
ATOM 701 N N . ASN A 1 95 ? 7.681 9.087 -0.621 1.00 98.19 95 ASN A N 1
ATOM 702 C CA . ASN A 1 95 ? 8.072 8.675 0.732 1.00 98.19 95 ASN A CA 1
ATOM 703 C C . ASN A 1 95 ? 6.996 8.955 1.793 1.00 98.19 95 ASN A C 1
ATOM 705 O O . ASN A 1 95 ? 7.003 8.322 2.847 1.00 98.19 95 ASN A O 1
ATOM 709 N N . ASN A 1 96 ? 6.124 9.938 1.564 1.00 98.44 96 ASN A N 1
ATOM 710 C CA . ASN A 1 96 ? 4.973 10.232 2.407 1.00 98.44 96 ASN A CA 1
ATOM 711 C C . ASN A 1 96 ? 3.930 11.064 1.652 1.00 98.44 96 ASN A C 1
ATOM 713 O O . ASN A 1 96 ? 4.244 11.725 0.661 1.00 98.44 96 ASN A O 1
ATOM 717 N N . GLY A 1 97 ? 2.709 11.074 2.176 1.00 98.38 97 GLY A N 1
ATOM 718 C CA . GLY A 1 97 ? 1.626 11.922 1.698 1.00 98.38 97 GLY A CA 1
ATOM 719 C C . GLY A 1 97 ? 0.331 11.684 2.466 1.00 98.38 97 GLY A C 1
ATOM 720 O O . GLY A 1 97 ? 0.326 11.107 3.553 1.00 98.38 97 GLY A O 1
ATOM 721 N N . ASN A 1 98 ? -0.778 12.119 1.881 1.00 98.62 98 ASN A N 1
ATOM 722 C CA . ASN A 1 98 ? -2.129 11.841 2.345 1.00 98.62 98 ASN A CA 1
ATOM 723 C C . ASN A 1 98 ? -2.745 10.693 1.546 1.00 98.62 98 ASN A C 1
ATOM 725 O O . ASN A 1 98 ? -2.406 10.498 0.377 1.00 98.62 98 ASN A O 1
ATOM 729 N N . TRP A 1 99 ? -3.679 9.972 2.154 1.00 98.62 99 TRP A N 1
ATOM 730 C CA . TRP A 1 99 ? -4.544 9.038 1.438 1.00 98.62 99 TRP A CA 1
ATOM 731 C C . TRP A 1 99 ? -6.010 9.387 1.673 1.00 98.62 99 TRP A C 1
ATOM 733 O O . TRP A 1 99 ? -6.376 9.916 2.721 1.00 98.62 99 TRP A O 1
ATOM 743 N N . ALA A 1 100 ? -6.853 9.103 0.691 1.00 98.38 100 ALA A N 1
ATOM 744 C CA . ALA A 1 100 ? -8.294 9.303 0.773 1.00 98.38 100 ALA A CA 1
ATOM 745 C C . ALA A 1 100 ? -9.008 8.116 0.136 1.00 98.38 100 ALA A C 1
ATOM 747 O O . ALA A 1 100 ? -8.430 7.446 -0.718 1.00 98.38 100 ALA A O 1
ATOM 748 N N . PHE A 1 101 ? -10.247 7.854 0.548 1.00 98.25 101 PHE A N 1
ATOM 749 C CA . PHE A 1 101 ? -11.089 6.908 -0.175 1.00 98.25 101 PHE A CA 1
ATOM 750 C C . PHE A 1 101 ? -11.512 7.494 -1.519 1.00 98.25 101 PHE A C 1
ATOM 752 O O . PHE A 1 101 ? -11.766 8.694 -1.618 1.00 98.25 101 PHE A O 1
ATOM 759 N N . GLU A 1 102 ? -11.596 6.632 -2.525 1.00 95.81 102 GLU A N 1
ATOM 760 C CA . GLU A 1 102 ? -12.128 6.964 -3.841 1.00 95.81 102 GLU A CA 1
ATOM 761 C C . GLU A 1 102 ? -13.465 6.248 -4.047 1.00 95.81 102 GLU A C 1
ATOM 763 O O . GLU A 1 102 ? -13.577 5.042 -3.815 1.00 95.81 102 GLU A O 1
ATOM 768 N N . GLY A 1 103 ? -14.477 6.987 -4.501 1.00 90.81 103 GLY A N 1
ATOM 769 C CA . GLY A 1 103 ? -15.843 6.478 -4.625 1.00 90.81 103 GLY A CA 1
ATOM 770 C C . GLY A 1 103 ? -16.557 6.273 -3.281 1.00 90.81 103 GLY A C 1
ATOM 771 O O . GLY A 1 103 ? -16.073 6.653 -2.218 1.00 90.81 103 GLY A O 1
ATOM 772 N N . GLU A 1 104 ? -17.751 5.680 -3.339 1.00 90.19 104 GLU A N 1
ATOM 773 C CA . GLU A 1 104 ? -18.667 5.563 -2.187 1.00 90.19 104 GLU A CA 1
ATOM 774 C C . GLU A 1 104 ? -18.562 4.218 -1.446 1.00 90.19 104 GLU A C 1
ATOM 776 O O . GLU A 1 104 ? -19.061 4.079 -0.333 1.00 90.19 104 GLU A O 1
ATOM 781 N N . ASN A 1 105 ? -17.903 3.221 -2.045 1.00 93.69 105 ASN A N 1
ATOM 782 C CA . ASN A 1 105 ? -17.815 1.864 -1.491 1.00 93.69 105 ASN A CA 1
ATOM 783 C C . ASN A 1 105 ? -16.686 1.689 -0.463 1.00 93.69 105 ASN A C 1
ATOM 785 O O . ASN A 1 105 ? -16.618 0.646 0.188 1.00 93.69 105 ASN A O 1
ATOM 789 N N . PHE A 1 106 ? -15.794 2.678 -0.327 1.00 96.88 106 PHE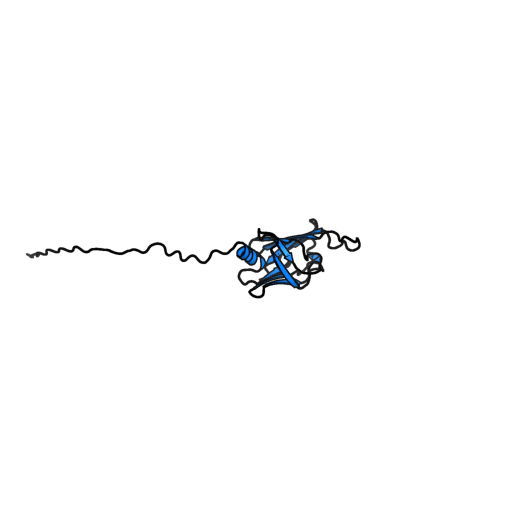 A N 1
ATOM 790 C CA . PHE A 1 106 ? -14.614 2.623 0.544 1.00 96.88 106 PHE A CA 1
ATOM 791 C C . PHE A 1 106 ? -13.729 1.382 0.304 1.00 96.88 106 PHE A C 1
ATOM 793 O O . PHE A 1 106 ? -13.132 0.842 1.233 1.00 96.88 106 PHE A O 1
ATOM 800 N N . ASP A 1 107 ? -13.657 0.909 -0.942 1.00 96.88 107 ASP A N 1
ATOM 801 C CA . ASP A 1 107 ? -12.864 -0.245 -1.395 1.00 96.88 107 ASP A CA 1
ATOM 802 C C . ASP A 1 107 ? -11.619 0.162 -2.202 1.00 96.88 107 ASP A C 1
ATOM 804 O O . ASP A 1 107 ? -10.779 -0.673 -2.553 1.00 96.88 107 ASP A O 1
ATOM 808 N N . LYS A 1 108 ? -11.484 1.464 -2.462 1.00 98.50 108 LYS A N 1
ATOM 809 C CA . LYS A 1 108 ? -10.366 2.077 -3.167 1.00 98.50 108 LYS A CA 1
ATOM 810 C C . LYS A 1 108 ? -9.824 3.266 -2.401 1.00 98.50 108 LYS A C 1
ATOM 812 O O . LYS A 1 108 ? -10.572 3.988 -1.741 1.00 98.50 108 LYS A O 1
ATOM 817 N N . ILE A 1 109 ? -8.527 3.494 -2.547 1.00 98.69 109 ILE A N 1
ATOM 818 C CA . ILE A 1 109 ? -7.861 4.701 -2.069 1.00 98.69 109 ILE A CA 1
ATOM 819 C C . ILE A 1 109 ? -7.108 5.402 -3.191 1.00 98.69 109 ILE A C 1
ATOM 821 O O . ILE A 1 109 ? -6.704 4.779 -4.170 1.00 98.69 109 ILE A O 1
ATOM 825 N N . THR A 1 110 ? -6.861 6.691 -3.006 1.00 98.56 110 THR A N 1
ATOM 826 C CA . THR A 1 110 ? -5.866 7.457 -3.754 1.00 98.56 110 THR A CA 1
ATOM 827 C C . THR A 1 110 ? -4.777 7.935 -2.805 1.00 98.56 110 THR A C 1
ATOM 829 O O . THR A 1 110 ? -5.040 8.270 -1.649 1.00 98.56 110 THR A O 1
ATOM 832 N N . LEU A 1 111 ? -3.535 7.952 -3.287 1.00 98.69 111 LEU A N 1
ATOM 833 C CA . LEU A 1 111 ? -2.385 8.495 -2.565 1.00 98.69 111 LEU A CA 1
ATOM 834 C C . LEU A 1 111 ? -1.999 9.837 -3.183 1.00 98.69 111 LEU A C 1
ATOM 836 O O . LEU A 1 111 ? -1.807 9.923 -4.395 1.00 98.69 111 LEU A O 1
ATOM 840 N N . SER A 1 112 ? -1.852 10.886 -2.378 1.00 98.38 112 SER A N 1
ATOM 841 C CA . SER A 1 112 ? -1.307 12.154 -2.863 1.00 98.38 112 SER A CA 1
ATOM 842 C C . SER A 1 112 ? 0.185 12.012 -3.151 1.00 98.38 112 SER A C 1
ATOM 844 O O . SER A 1 112 ? 0.884 11.345 -2.387 1.00 98.38 112 SER A O 1
ATOM 846 N N . GLY A 1 113 ? 0.691 12.719 -4.157 1.00 95.69 113 GLY A N 1
ATOM 847 C CA . GLY A 1 113 ? 2.112 12.707 -4.490 1.00 95.69 113 GLY A CA 1
ATOM 848 C C . GLY A 1 113 ? 2.362 12.968 -5.971 1.00 95.69 113 GLY A C 1
ATOM 849 O O . GLY A 1 113 ? 1.462 13.424 -6.686 1.00 95.69 113 GLY A O 1
ATOM 850 N N . ILE A 1 114 ? 3.580 12.671 -6.418 1.00 93.94 114 ILE A N 1
ATOM 851 C CA . ILE A 1 114 ? 4.028 12.841 -7.808 1.00 93.94 114 ILE A CA 1
ATOM 852 C C . ILE A 1 114 ? 4.587 11.556 -8.433 1.00 93.94 114 ILE A C 1
ATOM 854 O O . ILE A 1 114 ? 4.789 11.519 -9.647 1.00 93.94 114 ILE A O 1
ATOM 858 N N . GLN A 1 115 ? 4.844 10.517 -7.635 1.00 95.12 115 GLN A N 1
ATOM 859 C CA . GLN A 1 115 ? 5.341 9.233 -8.123 1.00 95.12 115 GLN A CA 1
ATOM 860 C C . GLN A 1 115 ? 4.243 8.448 -8.859 1.00 95.12 115 GLN A C 1
ATOM 862 O O . GLN A 1 115 ? 3.063 8.794 -8.769 1.00 95.12 115 GLN A O 1
ATOM 867 N N . PRO A 1 116 ? 4.577 7.388 -9.617 1.00 94.81 116 PRO A N 1
ATOM 868 C CA . PRO A 1 116 ? 3.616 6.762 -10.523 1.00 94.81 116 PRO A CA 1
ATOM 869 C C . PRO A 1 116 ? 2.376 6.144 -9.854 1.00 94.81 116 PRO A C 1
ATOM 871 O O . PRO A 1 116 ? 1.324 6.093 -10.497 1.00 94.81 116 PRO A O 1
ATOM 874 N N . ALA A 1 117 ? 2.464 5.709 -8.590 1.00 96.12 117 ALA A N 1
ATOM 875 C CA . ALA A 1 117 ? 1.307 5.246 -7.813 1.00 96.12 117 ALA A CA 1
ATOM 876 C C . ALA A 1 117 ? 0.425 6.391 -7.277 1.00 96.12 117 ALA A C 1
ATOM 878 O O . ALA A 1 117 ? -0.717 6.156 -6.881 1.00 96.12 117 ALA A O 1
ATOM 879 N N . ALA A 1 118 ? 0.921 7.632 -7.271 1.00 96.50 118 ALA A N 1
ATOM 880 C CA . ALA A 1 118 ? 0.158 8.775 -6.800 1.00 96.50 118 ALA A CA 1
ATOM 881 C C . ALA A 1 118 ? -1.008 9.106 -7.743 1.00 96.50 118 ALA A C 1
ATOM 883 O O . ALA A 1 118 ? -0.910 9.017 -8.973 1.00 96.50 118 ALA A O 1
ATOM 884 N N . ASN A 1 119 ? -2.121 9.537 -7.151 1.00 96.88 119 ASN A N 1
ATOM 885 C CA . ASN A 1 119 ? -3.363 9.888 -7.839 1.00 96.88 119 ASN A CA 1
ATOM 886 C C . ASN A 1 119 ? -3.884 8.748 -8.739 1.00 96.88 119 ASN A C 1
ATOM 888 O O . ASN A 1 119 ? -4.463 8.991 -9.801 1.00 96.88 119 ASN A O 1
ATOM 892 N N . LYS A 1 120 ? -3.609 7.497 -8.352 1.00 96.94 120 LYS A N 1
ATOM 893 C CA . LYS A 1 120 ? -4.202 6.293 -8.937 1.00 96.94 120 LYS A CA 1
ATOM 894 C C . LYS A 1 120 ? -5.219 5.725 -7.974 1.00 96.94 120 LYS A C 1
ATOM 896 O O . LYS A 1 120 ? -5.017 5.775 -6.765 1.00 96.94 120 LYS A O 1
ATOM 901 N N . GLU A 1 121 ? -6.283 5.168 -8.534 1.00 98.12 121 GLU A N 1
ATOM 902 C CA . GLU A 1 121 ? -7.204 4.343 -7.771 1.00 98.12 121 GLU A CA 1
ATOM 903 C C . GLU A 1 121 ? -6.507 3.027 -7.426 1.00 98.12 121 GLU A C 1
ATOM 905 O O . GLU A 1 121 ? -6.163 2.245 -8.316 1.00 98.12 121 GLU A O 1
ATOM 910 N N . ILE A 1 122 ? -6.294 2.797 -6.137 1.00 98.69 122 ILE A N 1
ATOM 911 C CA . ILE A 1 122 ? -5.717 1.570 -5.604 1.00 98.69 122 ILE A CA 1
ATOM 912 C C . ILE A 1 122 ? -6.832 0.810 -4.910 1.00 98.69 122 ILE A C 1
ATOM 914 O O . ILE A 1 122 ? -7.311 1.227 -3.857 1.00 98.69 122 ILE A O 1
ATOM 918 N N . SER A 1 123 ? -7.249 -0.303 -5.508 1.00 98.69 123 SER A N 1
ATOM 919 C CA . SER A 1 123 ? -8.196 -1.216 -4.867 1.00 98.69 123 SER A CA 1
ATOM 920 C C . SER A 1 123 ? -7.483 -1.945 -3.740 1.00 98.69 123 SER A C 1
ATOM 922 O O . SER A 1 123 ? -6.325 -2.337 -3.906 1.00 98.69 123 SER A O 1
ATOM 924 N N . PHE A 1 124 ? -8.154 -2.134 -2.606 1.00 98.69 124 PHE A N 1
ATOM 925 C CA . PHE A 1 124 ? -7.555 -2.829 -1.476 1.00 98.69 124 PHE A CA 1
ATOM 926 C C . PHE A 1 124 ? -8.488 -3.866 -0.858 1.00 98.69 124 PHE A C 1
ATOM 928 O O . PHE A 1 124 ? -9.698 -3.679 -0.739 1.00 98.69 124 PHE A O 1
ATOM 935 N N . THR A 1 125 ? -7.905 -4.972 -0.405 1.00 98.12 125 THR A N 1
ATOM 936 C CA . THR A 1 125 ? -8.602 -5.971 0.408 1.00 98.12 125 THR A CA 1
ATOM 937 C C . THR A 1 125 ? -7.714 -6.411 1.561 1.00 98.12 125 THR A C 1
ATOM 939 O O . THR A 1 125 ? -6.503 -6.549 1.408 1.00 98.12 125 THR A O 1
ATOM 942 N N . ARG A 1 126 ? -8.312 -6.638 2.734 1.00 97.38 126 ARG A N 1
ATOM 943 C CA . ARG A 1 126 ? -7.613 -7.202 3.894 1.00 97.38 126 ARG A CA 1
ATOM 944 C C . ARG A 1 126 ? -8.196 -8.555 4.254 1.00 97.38 126 ARG A C 1
ATOM 946 O O . ARG A 1 126 ? -9.413 -8.699 4.355 1.00 97.38 126 ARG A O 1
ATOM 953 N N . SER A 1 127 ? -7.310 -9.505 4.525 1.00 95.94 127 SER A N 1
ATOM 954 C CA . SER A 1 127 ? -7.627 -10.791 5.137 1.00 95.94 127 SER A CA 1
ATOM 955 C C . SER A 1 127 ? -6.640 -11.052 6.270 1.00 95.94 127 SER A C 1
ATOM 957 O O . SER A 1 127 ? -5.481 -11.375 6.022 1.00 95.94 127 SER A O 1
ATOM 959 N N . GLN A 1 128 ? -7.093 -10.914 7.520 1.00 93.88 128 GLN A N 1
ATOM 960 C CA . GLN A 1 128 ? -6.248 -11.050 8.715 1.00 93.88 128 GLN A CA 1
ATOM 961 C C . GLN A 1 128 ? -5.016 -10.121 8.645 1.00 93.88 128 GLN A C 1
ATOM 963 O O . GLN A 1 128 ? -5.175 -8.902 8.556 1.00 93.88 128 GLN A O 1
ATOM 968 N N . ASN A 1 129 ? -3.812 -10.698 8.632 1.00 96.69 129 ASN A N 1
ATOM 969 C CA . ASN A 1 129 ? -2.524 -10.004 8.567 1.00 96.69 129 ASN A CA 1
ATOM 970 C C . ASN A 1 129 ? -2.027 -9.846 7.121 1.00 96.69 129 ASN A C 1
ATOM 972 O O . ASN A 1 129 ? -0.830 -9.686 6.898 1.00 96.69 129 ASN A O 1
ATOM 976 N N . ARG A 1 130 ? -2.922 -9.930 6.129 1.00 98.12 130 ARG A N 1
ATOM 977 C CA . ARG A 1 130 ? -2.613 -9.725 4.711 1.00 98.12 130 ARG A CA 1
ATOM 978 C C . ARG A 1 130 ? -3.381 -8.531 4.168 1.00 98.12 130 ARG A C 1
ATOM 980 O O . ARG A 1 130 ? -4.605 -8.490 4.307 1.00 98.12 130 ARG A O 1
ATOM 987 N N . LEU A 1 131 ? -2.678 -7.620 3.506 1.00 98.62 131 LEU A N 1
ATOM 988 C CA . LEU A 1 131 ? -3.260 -6.510 2.756 1.00 98.62 131 LEU A CA 1
ATOM 989 C C . LEU A 1 131 ? -2.871 -6.657 1.291 1.00 98.62 131 LEU A C 1
ATOM 991 O O . LEU A 1 131 ? -1.691 -6.685 0.965 1.00 98.62 131 LEU A O 1
ATOM 995 N N . ARG A 1 132 ? -3.861 -6.730 0.410 1.00 98.75 132 ARG A N 1
ATOM 996 C CA . ARG A 1 132 ? -3.657 -6.777 -1.032 1.00 98.75 132 ARG A CA 1
ATOM 997 C C . ARG A 1 132 ? -4.013 -5.429 -1.638 1.00 98.75 132 ARG A C 1
ATOM 999 O O . ARG A 1 132 ? -5.123 -4.954 -1.410 1.00 98.75 132 ARG A O 1
ATOM 1006 N N . LEU A 1 133 ? -3.090 -4.843 -2.395 1.00 98.81 133 LEU A N 1
ATOM 1007 C CA . LEU A 1 133 ? -3.264 -3.590 -3.133 1.00 98.81 133 LEU A CA 1
ATOM 1008 C C . LEU A 1 133 ? -3.134 -3.849 -4.635 1.00 98.81 133 LEU A C 1
ATOM 1010 O O . LEU A 1 133 ? -2.176 -4.493 -5.064 1.00 98.81 133 LEU A O 1
ATOM 1014 N N . GLU A 1 134 ? -4.068 -3.327 -5.428 1.00 98.81 134 GLU A N 1
ATOM 1015 C CA . GLU A 1 134 ? -4.129 -3.556 -6.877 1.00 98.81 134 GLU A CA 1
ATOM 1016 C C . GLU A 1 134 ? -4.429 -2.261 -7.632 1.00 98.81 134 GLU A C 1
ATOM 1018 O O . GLU A 1 134 ? -5.410 -1.573 -7.341 1.00 98.81 134 GLU A O 1
ATOM 1023 N N . TRP A 1 135 ? -3.586 -1.918 -8.609 1.00 98.56 135 TRP A N 1
ATOM 1024 C CA . TRP A 1 135 ? -3.764 -0.713 -9.422 1.00 98.56 135 TRP A CA 1
ATOM 1025 C C . TRP A 1 135 ? -3.008 -0.781 -10.746 1.00 98.56 135 TRP A C 1
ATOM 1027 O O . TRP A 1 135 ? -2.136 -1.620 -10.957 1.00 98.56 135 TRP A O 1
ATOM 1037 N N . THR A 1 136 ? -3.332 0.144 -11.651 1.00 97.69 136 THR A N 1
ATOM 1038 C CA . THR A 1 136 ? -2.619 0.313 -12.923 1.00 97.69 136 THR A CA 1
ATOM 1039 C C . THR A 1 136 ? -1.840 1.620 -12.929 1.00 97.69 136 THR A C 1
ATOM 1041 O O . THR A 1 136 ? -2.400 2.691 -12.684 1.00 97.69 136 THR A O 1
ATOM 1044 N N . VAL A 1 137 ? -0.558 1.547 -13.282 1.00 94.94 137 VAL A N 1
ATOM 1045 C CA . VAL A 1 137 ? 0.248 2.708 -13.660 1.00 94.94 137 VAL A CA 1
ATOM 1046 C C . VAL A 1 137 ? 0.191 2.848 -15.185 1.00 94.94 137 VAL A C 1
ATOM 1048 O O . VAL A 1 137 ? 0.744 1.999 -15.890 1.00 94.94 137 VAL A O 1
ATOM 1051 N N . PRO A 1 138 ? -0.478 3.883 -15.728 1.00 90.81 138 PRO A N 1
ATOM 1052 C CA . PRO A 1 138 ? -0.583 4.071 -17.169 1.00 90.81 138 PRO A CA 1
ATOM 1053 C C . PRO A 1 138 ? 0.751 4.526 -17.769 1.00 90.81 138 PRO A C 1
ATOM 1055 O O . PRO A 1 138 ? 1.579 5.144 -17.097 1.00 90.81 138 PRO A O 1
ATOM 1058 N N . ALA A 1 139 ? 0.933 4.280 -19.067 1.00 86.06 139 ALA A N 1
ATOM 1059 C CA . ALA A 1 139 ? 2.068 4.828 -19.799 1.00 86.06 139 ALA A CA 1
ATOM 1060 C C . ALA A 1 139 ? 2.062 6.367 -19.738 1.00 86.06 139 ALA A C 1
ATOM 1062 O O . ALA A 1 139 ? 0.998 6.977 -19.902 1.00 86.06 139 ALA A O 1
ATOM 1063 N N . PRO A 1 140 ? 3.220 7.023 -19.522 1.00 75.69 140 PRO A N 1
ATOM 1064 C CA . PRO A 1 140 ? 3.277 8.474 -19.577 1.00 75.69 140 PRO A CA 1
ATOM 1065 C C . PRO A 1 140 ? 2.897 8.948 -20.982 1.00 75.69 140 PRO A C 1
ATOM 1067 O O . PRO A 1 140 ? 3.296 8.351 -21.981 1.00 75.69 140 PRO A O 1
ATOM 1070 N N . GLN A 1 141 ? 2.171 10.066 -21.063 1.00 72.06 141 GLN A N 1
ATOM 1071 C CA . GLN A 1 141 ? 1.739 10.648 -22.343 1.00 72.06 141 GLN A CA 1
ATOM 1072 C C . GLN A 1 141 ? 2.921 11.022 -23.261 1.00 72.06 141 GLN A C 1
ATOM 1074 O O . GLN A 1 141 ? 2.751 11.112 -24.472 1.00 72.06 141 GLN A O 1
ATOM 1079 N N . ASN A 1 142 ? 4.130 11.177 -22.700 1.00 62.69 142 ASN A N 1
ATOM 1080 C CA . ASN A 1 142 ? 5.371 11.432 -23.427 1.00 62.69 142 ASN A CA 1
ATOM 1081 C C . ASN A 1 142 ? 6.354 10.266 -23.208 1.00 62.69 142 ASN A C 1
ATOM 1083 O O . ASN A 1 142 ? 6.806 10.012 -22.092 1.00 62.69 142 ASN A O 1
ATOM 1087 N N . ALA A 1 143 ? 6.670 9.554 -24.291 1.00 54.50 143 ALA A N 1
ATOM 1088 C CA . ALA A 1 143 ? 7.225 8.196 -24.344 1.00 54.50 143 ALA A CA 1
ATOM 1089 C C . ALA A 1 143 ? 8.691 8.009 -23.880 1.00 54.50 143 ALA A C 1
ATOM 1091 O O . ALA A 1 143 ? 9.488 7.395 -24.587 1.00 54.50 143 ALA A O 1
ATOM 1092 N N . ARG A 1 144 ? 9.093 8.527 -22.713 1.00 53.22 144 ARG A N 1
ATOM 1093 C CA . ARG A 1 144 ? 10.487 8.397 -22.233 1.00 53.22 144 ARG A CA 1
ATOM 1094 C C . ARG A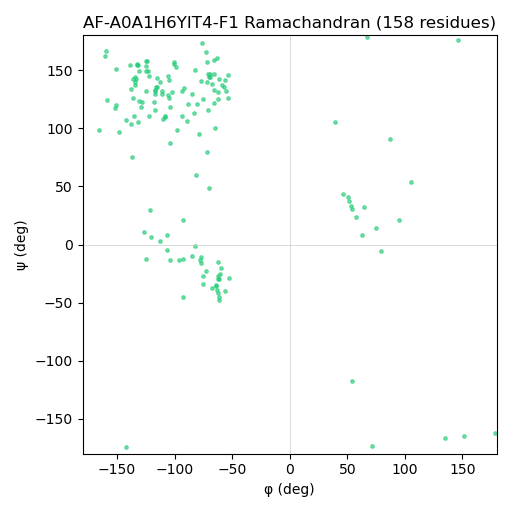 1 144 ? 10.687 7.694 -20.893 1.00 53.22 144 ARG A C 1
ATOM 1096 O O . ARG A 1 144 ? 11.825 7.617 -20.447 1.00 53.22 144 ARG A O 1
ATOM 1103 N N . VAL A 1 145 ? 9.651 7.124 -20.274 1.00 55.41 145 VAL A N 1
ATOM 1104 C CA . VAL A 1 145 ? 9.836 6.371 -19.019 1.00 55.41 145 VAL A CA 1
ATOM 1105 C C . VAL A 1 145 ? 8.819 5.231 -18.896 1.00 55.41 145 VAL A C 1
ATOM 1107 O O . VAL A 1 145 ? 7.677 5.440 -18.509 1.00 55.41 145 VAL A O 1
ATOM 1110 N N . THR A 1 146 ? 9.221 4.017 -19.277 1.00 66.88 146 THR A N 1
ATOM 1111 C CA . THR A 1 146 ? 8.354 2.820 -19.339 1.00 66.88 146 THR A CA 1
ATOM 1112 C C . THR A 1 146 ? 8.559 1.833 -18.189 1.00 66.88 146 THR A C 1
ATOM 1114 O O . THR A 1 146 ? 7.730 0.951 -18.007 1.00 66.88 146 THR A O 1
ATOM 1117 N N . GLY A 1 147 ? 9.631 1.957 -17.397 1.00 79.19 147 GLY A N 1
ATOM 1118 C CA . GLY A 1 147 ? 10.031 0.911 -16.438 1.00 79.19 147 GLY A CA 1
ATOM 1119 C C . GLY A 1 147 ? 9.004 0.598 -15.339 1.00 79.19 147 GLY A C 1
ATOM 1120 O O . GLY A 1 147 ? 8.917 -0.548 -14.894 1.00 79.19 147 GLY A O 1
ATOM 1121 N N . LEU A 1 148 ? 8.203 1.592 -14.944 1.00 88.56 148 LEU A N 1
ATOM 1122 C CA . LEU A 1 148 ? 7.202 1.492 -13.872 1.00 88.56 148 LEU A CA 1
ATOM 1123 C C . LEU A 1 148 ? 5.756 1.450 -14.389 1.00 88.56 148 LEU A C 1
ATOM 1125 O O . LEU A 1 148 ? 4.821 1.550 -13.606 1.00 88.56 148 LEU A O 1
ATOM 1129 N N . VAL A 1 149 ? 5.560 1.346 -15.703 1.00 92.81 149 VAL A N 1
ATOM 1130 C CA . VAL A 1 149 ? 4.230 1.166 -16.301 1.00 92.81 149 VAL A CA 1
ATOM 1131 C C . VAL A 1 149 ? 3.806 -0.285 -16.108 1.00 92.81 149 VAL A C 1
ATOM 1133 O O . VAL A 1 149 ? 4.637 -1.182 -16.250 1.00 92.81 149 VAL A O 1
ATOM 1136 N N . GLY A 1 150 ? 2.528 -0.505 -15.812 1.00 95.31 150 GLY A N 1
ATOM 1137 C CA . GLY A 1 150 ? 1.963 -1.847 -15.697 1.00 95.31 150 GLY A CA 1
ATOM 1138 C C . GLY A 1 150 ? 0.866 -1.948 -14.648 1.00 95.31 150 GLY A C 1
ATOM 1139 O O . GLY A 1 150 ? 0.555 -0.988 -13.935 1.00 95.31 150 GLY A O 1
ATOM 1140 N N . PHE A 1 151 ? 0.274 -3.132 -14.567 1.00 97.88 151 PHE A N 1
ATOM 1141 C CA . PHE A 1 151 ? -0.646 -3.506 -13.505 1.00 97.88 151 PHE A CA 1
ATOM 1142 C C . PHE A 1 151 ? 0.134 -4.091 -12.330 1.00 97.88 151 PHE A C 1
ATOM 1144 O O . PHE A 1 151 ? 0.841 -5.085 -12.491 1.00 97.88 151 PHE A O 1
ATOM 1151 N N . TYR A 1 152 ? 0.001 -3.479 -11.158 1.00 98.56 152 TYR A N 1
ATOM 1152 C CA . TYR A 1 152 ? 0.684 -3.892 -9.942 1.00 98.56 152 TYR A CA 1
ATOM 1153 C C . TYR A 1 152 ? -0.260 -4.607 -8.991 1.00 98.56 152 TYR A C 1
ATOM 1155 O O . TYR A 1 152 ? -1.402 -4.193 -8.789 1.00 98.56 152 TYR A O 1
ATOM 1163 N N . VAL A 1 153 ? 0.284 -5.639 -8.356 1.00 98.75 153 VAL A N 1
ATOM 1164 C CA . VAL A 1 153 ? -0.321 -6.332 -7.225 1.00 98.75 153 VAL A CA 1
ATOM 1165 C C . VAL A 1 153 ? 0.712 -6.405 -6.115 1.00 98.75 153 VAL A C 1
ATOM 1167 O O . VAL A 1 153 ? 1.772 -7.011 -6.293 1.00 98.75 153 VAL A O 1
ATOM 1170 N N . PHE A 1 154 ? 0.398 -5.797 -4.979 1.00 98.75 154 PHE A N 1
ATOM 1171 C CA . PHE A 1 154 ? 1.175 -5.901 -3.751 1.00 98.75 154 PHE A CA 1
ATOM 1172 C C . PHE A 1 154 ? 0.377 -6.748 -2.765 1.00 98.75 154 PHE A C 1
ATOM 1174 O O . PHE A 1 154 ? -0.653 -6.302 -2.269 1.00 98.75 154 PHE A O 1
ATOM 1181 N N . ASP A 1 155 ? 0.849 -7.958 -2.480 1.00 98.62 155 ASP A N 1
ATOM 1182 C CA . ASP A 1 155 ? 0.330 -8.809 -1.410 1.00 98.62 155 ASP A CA 1
ATOM 1183 C C . ASP A 1 155 ? 1.238 -8.639 -0.188 1.00 98.62 155 ASP A C 1
ATOM 1185 O O . ASP A 1 155 ? 2.323 -9.211 -0.113 1.00 98.62 155 ASP A O 1
ATOM 1189 N N . LEU A 1 156 ? 0.814 -7.809 0.757 1.00 98.62 156 LEU A N 1
ATOM 1190 C CA . LEU A 1 156 ? 1.597 -7.360 1.903 1.00 98.62 156 LEU A CA 1
ATOM 1191 C C . LEU A 1 156 ? 1.237 -8.117 3.175 1.00 98.62 156 LEU A C 1
ATOM 1193 O O . LEU A 1 156 ? 0.136 -8.653 3.317 1.00 98.62 156 LEU A O 1
ATOM 1197 N N . VAL A 1 157 ? 2.172 -8.125 4.118 1.00 98.44 157 VAL A N 1
ATOM 1198 C CA . VAL A 1 157 ? 2.034 -8.713 5.450 1.00 98.44 157 VAL A CA 1
ATOM 1199 C C . VAL A 1 157 ? 2.058 -7.603 6.489 1.00 98.44 157 VAL A C 1
ATOM 1201 O O . VAL A 1 157 ? 2.826 -6.655 6.358 1.00 98.44 157 VAL A O 1
ATOM 1204 N N . LEU A 1 158 ? 1.211 -7.702 7.511 1.00 98.06 158 LEU A N 1
ATOM 1205 C CA . LEU A 1 158 ? 1.261 -6.793 8.652 1.00 98.06 158 LEU A CA 1
ATOM 1206 C C . LEU A 1 158 ? 2.615 -6.943 9.362 1.00 98.06 158 LEU A C 1
ATOM 1208 O O . LEU A 1 158 ? 2.994 -8.053 9.735 1.00 98.06 158 LEU A O 1
ATOM 1212 N N . LEU A 1 159 ? 3.337 -5.838 9.525 1.00 95.56 159 LEU A N 1
ATOM 1213 C CA . LEU A 1 159 ? 4.564 -5.782 10.309 1.00 95.56 159 LEU A CA 1
ATOM 1214 C C . LEU A 1 159 ? 4.180 -5.604 11.784 1.00 95.56 159 LEU A C 1
ATOM 1216 O O . LEU A 1 159 ? 3.599 -4.578 12.142 1.00 95.56 159 LEU A O 1
ATOM 1220 N N . GLU A 1 160 ? 4.457 -6.628 12.594 1.00 83.06 160 GLU A N 1
ATOM 1221 C CA . GLU A 1 160 ? 4.210 -6.641 14.048 1.00 83.06 160 GLU A CA 1
ATOM 1222 C C . GLU A 1 160 ? 5.190 -5.757 14.832 1.00 83.06 160 GLU A C 1
ATOM 1224 O O . GLU A 1 160 ? 6.387 -5.704 14.458 1.00 83.06 160 GLU A O 1
#

pLDDT: mean 87.33, std 17.8, range [39.09, 98.81]

Radius of gyration: 29.37 Å; Cα contacts (8 Å, |Δi|>4): 302; chains: 1; bounding box: 68×54×98 Å

Organism: NCBI:txid1297121

Secondary structure (DSSP, 8-state):
-------------------------PPPPPPHHHHHHHHHHTTTTEEEEESTTT-EEEETTEE-GGGGTT-EEEEEEETTEEEEEEES-TTSS-SEEEEEEESSSS-EEEE-SSSTTTT--EEEEEETTEEEEEEEEPPPSSSS--TT-EEEEEEEEE--

Mean predicted aligned error: 10.22 Å

Nearest PDB structures (foldseek):
  6sh5-assembly1_A  TM=2.691E-01  e=1.371E+00  Saccharomyces cerevisiae
  7vcf-assembly1_I  TM=4.148E-01  e=4.666E+00  Chlamydomonas reinhardtii
  8t7u-assembly1_A  TM=2.883E-01  e=3.948E+00  Mus musculus
  8ov6-assembly1_A  TM=2.719E-01  e=4.174E+00  Homo sapiens

Solvent-accessible surface area (backbone atoms only — not comparable to full-atom values): 9300 Å² total; per-residue (Å²): 135,84,88,87,82,91,84,89,81,90,80,91,79,87,84,79,86,85,89,78,86,79,86,82,83,68,75,82,81,77,50,72,60,54,55,38,46,34,62,59,8,37,91,84,22,58,32,40,33,18,31,47,95,82,28,41,32,28,46,73,85,41,80,43,37,83,70,32,55,67,18,36,40,33,30,32,46,57,100,92,46,40,36,38,39,42,40,50,47,73,68,38,48,46,60,50,40,40,48,46,69,44,78,91,80,46,47,25,31,30,33,49,65,82,26,66,53,27,77,28,70,32,38,53,51,64,58,92,60,32,41,37,40,39,37,67,27,72,76,55,96,65,94,80,67,65,90,77,44,40,42,39,38,38,40,24,21,59,60,130